Protein AF-A0AAJ5M9W4-F1 (afdb_monomer)

Radius of gyration: 14.36 Å; Cα contacts (8 Å, |Δi|>4): 115; chains: 1; bounding box: 37×26×37 Å

pLDDT: mean 91.07, std 11.89, range [39.16, 97.62]

Foldseek 3Di:
DADDPVVLVVVVVVLFCPLQPDFADQVVSFVVSVVSVQVQLPDPVNCRHNNNKDWPFGQHFDDDPPGRGTPGTDTDIDDPPDDDPPDD

Nearest PDB structures (foldseek):
  7qid-assembly1_D  TM=2.866E-01  e=7.543E+00  Homo sapiens

Solvent-accessible surface area (backbone atoms only — not comparable to full-atom values): 5162 Å² total; per-residue (Å²): 127,60,55,55,75,66,54,28,51,50,53,56,58,51,58,56,54,57,49,69,81,46,76,44,55,54,71,55,51,26,52,53,45,37,50,52,51,52,52,53,38,66,35,68,74,40,26,64,33,63,41,69,44,42,83,77,41,69,52,46,54,44,50,55,89,94,48,44,45,66,73,46,61,48,67,42,73,47,42,89,87,54,80,66,102,79,80,130

Sequence (88 aa):
MPYDRFQRTFALSSLANWVSTRSGPQSVLQADCQQMLTDTVSLSSNQQVIGNWQLVWGPQVWQAPDSVLSGNVMYVAHTAAMPGAGGA

Mean predicted aligned error: 4.49 Å

InterPro domains:
  IPR029058 Alpha/Beta hydrolase fold [G3DSA:3.40.50.1820] (1-84)

Organism: Xanthomonas oryzae pv. oryzae (NCBI:txid64187)

Structure (mmCIF, N/CA/C/O backbone):
data_AF-A0AAJ5M9W4-F1
#
_entry.id   AF-A0AAJ5M9W4-F1
#
loop_
_atom_site.group_PDB
_atom_site.id
_atom_site.type_symbol
_atom_site.label_atom_id
_atom_site.label_alt_id
_atom_site.label_comp_id
_atom_site.label_asym_id
_atom_site.label_entity_id
_atom_site.label_seq_id
_atom_site.pdbx_PDB_ins_code
_atom_site.Cartn_x
_atom_site.Cartn_y
_atom_site.Cartn_z
_atom_site.occupancy
_atom_site.B_iso_or_equiv
_atom_site.auth_seq_id
_atom_site.auth_comp_id
_atom_site.auth_asym_id
_atom_site.auth_atom_id
_atom_site.pdbx_PDB_model_num
ATOM 1 N N . MET A 1 1 ? -10.523 13.243 17.371 1.00 80.56 1 MET A N 1
ATOM 2 C CA . MET A 1 1 ? -11.741 12.443 17.120 1.00 80.56 1 MET A CA 1
ATOM 3 C C . MET A 1 1 ? -11.375 11.348 16.131 1.00 80.56 1 MET A C 1
ATOM 5 O O . MET A 1 1 ? -10.785 11.699 15.114 1.00 80.56 1 MET A O 1
ATOM 9 N N . PRO A 1 2 ? -11.641 10.064 16.425 1.00 89.19 2 PRO A N 1
ATOM 10 C CA . PRO A 1 2 ? -11.409 8.982 15.470 1.00 89.19 2 PRO A CA 1
ATOM 11 C C . PRO A 1 2 ? -12.276 9.163 14.223 1.00 89.19 2 PRO A C 1
ATOM 13 O O . PRO A 1 2 ? -13.410 9.629 14.327 1.00 89.19 2 PRO A O 1
ATOM 16 N N . TYR A 1 3 ? -11.758 8.770 13.065 1.00 93.56 3 TYR A N 1
ATOM 17 C CA . TYR A 1 3 ? -12.499 8.801 11.810 1.00 93.56 3 TYR A CA 1
ATOM 18 C C . TYR A 1 3 ? -13.695 7.855 11.842 1.00 93.56 3 TYR A C 1
ATOM 20 O O . TYR A 1 3 ? -13.645 6.795 12.478 1.00 93.56 3 TYR A O 1
ATOM 28 N N . ASP A 1 4 ? -14.756 8.216 11.126 1.00 92.06 4 ASP A N 1
ATOM 29 C CA . ASP A 1 4 ? -15.855 7.304 10.823 1.00 92.06 4 ASP A CA 1
ATOM 30 C C . ASP A 1 4 ? -15.455 6.267 9.755 1.00 92.06 4 ASP A C 1
ATOM 32 O O . ASP A 1 4 ? -14.347 6.278 9.214 1.00 92.06 4 ASP A O 1
ATOM 36 N N . ARG A 1 5 ? -16.360 5.333 9.443 1.00 89.94 5 ARG A N 1
ATOM 37 C CA . ARG A 1 5 ? -16.076 4.250 8.490 1.00 89.94 5 ARG A CA 1
ATOM 38 C C . ARG A 1 5 ? -15.708 4.750 7.087 1.00 89.94 5 ARG A C 1
ATOM 40 O O . ARG A 1 5 ? -14.841 4.157 6.458 1.00 89.94 5 ARG A O 1
ATOM 47 N N . PHE A 1 6 ? -16.330 5.824 6.605 1.00 93.44 6 PHE A N 1
ATOM 48 C CA . PHE A 1 6 ? -16.101 6.343 5.257 1.00 93.44 6 PHE A CA 1
ATOM 49 C C . PHE A 1 6 ? -14.765 7.071 5.183 1.00 93.44 6 PHE A C 1
ATOM 51 O O . PHE A 1 6 ? -13.994 6.859 4.250 1.00 93.44 6 PHE A O 1
ATOM 58 N N . GLN A 1 7 ? -14.459 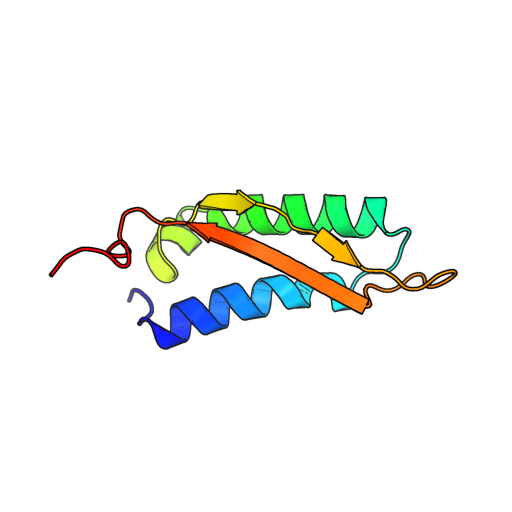7.863 6.207 1.00 95.31 7 GLN A N 1
ATOM 59 C CA . GLN A 1 7 ? -13.176 8.539 6.354 1.00 95.31 7 GLN A CA 1
ATOM 60 C C . GLN A 1 7 ? -12.021 7.537 6.468 1.00 95.31 7 GLN A C 1
ATOM 62 O O . GLN A 1 7 ? -10.983 7.729 5.839 1.00 95.31 7 GLN A O 1
ATOM 67 N N . ARG A 1 8 ? -12.200 6.432 7.208 1.00 93.88 8 ARG A N 1
ATOM 68 C CA . ARG A 1 8 ? -11.203 5.348 7.292 1.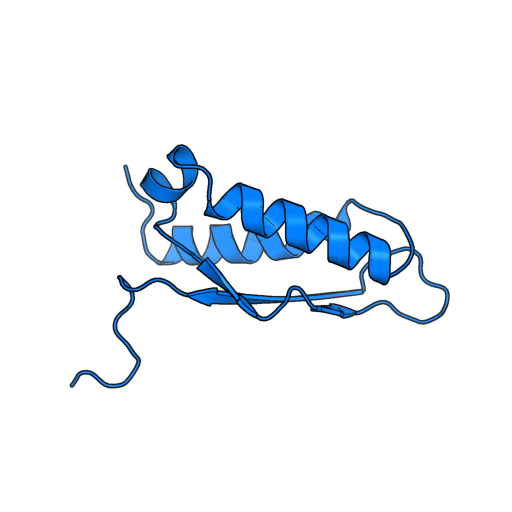00 93.88 8 ARG A CA 1
ATOM 69 C C . ARG A 1 8 ? -10.978 4.674 5.945 1.00 93.88 8 ARG A C 1
ATOM 71 O O . ARG A 1 8 ? -9.829 4.512 5.543 1.00 93.88 8 ARG A O 1
ATOM 78 N N . THR A 1 9 ? -12.050 4.307 5.240 1.00 93.12 9 THR A N 1
ATOM 79 C CA . THR A 1 9 ? -11.942 3.721 3.897 1.00 93.12 9 THR A CA 1
ATOM 80 C C . THR A 1 9 ? -11.230 4.675 2.947 1.00 93.12 9 THR A C 1
ATOM 82 O O . THR A 1 9 ? -10.279 4.269 2.292 1.00 93.12 9 THR A O 1
ATOM 85 N N . PHE A 1 10 ? -11.623 5.950 2.923 1.00 95.25 10 PHE A N 1
ATOM 86 C CA . PHE A 1 10 ? -10.986 6.955 2.077 1.00 95.25 10 PHE A CA 1
ATOM 87 C C . PHE A 1 10 ? -9.502 7.150 2.411 1.00 95.25 10 PHE A C 1
ATOM 89 O O . PHE A 1 10 ? -8.677 7.230 1.500 1.00 95.25 10 PHE A O 1
ATOM 96 N N . ALA A 1 11 ? -9.146 7.190 3.699 1.00 95.31 11 ALA A N 1
ATOM 97 C CA . ALA A 1 11 ? -7.759 7.300 4.135 1.00 95.31 11 ALA A CA 1
ATOM 98 C C . ALA A 1 11 ? -6.923 6.120 3.621 1.00 95.31 11 ALA A C 1
ATOM 100 O O . ALA A 1 11 ? -5.895 6.344 2.990 1.00 95.31 11 ALA A O 1
ATOM 101 N N . LEU A 1 12 ? -7.396 4.882 3.803 1.00 95.12 12 LEU A N 1
ATOM 102 C CA . LEU A 1 12 ? -6.730 3.684 3.281 1.00 95.12 12 LEU A CA 1
ATOM 103 C C . LEU A 1 12 ? -6.620 3.721 1.746 1.00 95.12 12 LEU A C 1
ATOM 105 O O . LEU A 1 12 ? -5.531 3.581 1.199 1.00 95.12 12 LEU A O 1
ATOM 109 N N . SER A 1 13 ? -7.710 4.013 1.033 1.00 95.38 13 SER A N 1
ATOM 110 C CA . SER A 1 13 ? -7.682 4.141 -0.431 1.00 95.38 13 SER A CA 1
ATOM 111 C C . SER A 1 13 ? -6.681 5.195 -0.912 1.00 95.38 13 SER A C 1
ATOM 113 O O . SER A 1 13 ? -6.019 5.001 -1.928 1.00 95.38 13 SER A O 1
ATOM 115 N N . SER A 1 14 ? -6.520 6.291 -0.170 1.00 95.19 14 SER A N 1
ATOM 116 C CA . SER A 1 14 ? -5.560 7.346 -0.502 1.00 95.19 14 SER A CA 1
ATOM 117 C C . SER A 1 14 ? -4.108 6.879 -0.375 1.00 95.19 14 SER A C 1
ATOM 119 O O . SER A 1 14 ? -3.268 7.319 -1.158 1.00 95.19 14 SER A O 1
ATOM 121 N N . LEU A 1 15 ? -3.804 5.952 0.542 1.00 95.00 15 LEU A N 1
ATOM 122 C CA . LEU A 1 15 ? -2.456 5.386 0.669 1.00 95.00 15 LEU A CA 1
ATOM 123 C C . LEU A 1 15 ? -2.047 4.587 -0.573 1.00 95.00 15 LEU A C 1
ATOM 125 O O . LEU A 1 15 ? -0.888 4.658 -0.976 1.00 95.00 15 LEU A O 1
ATOM 129 N N . ALA A 1 16 ? -2.984 3.896 -1.234 1.00 93.81 16 ALA A N 1
ATOM 130 C CA . ALA A 1 16 ? -2.693 3.190 -2.489 1.00 93.81 16 ALA A CA 1
ATOM 131 C C . ALA A 1 16 ? -2.195 4.143 -3.594 1.00 93.81 16 ALA A C 1
ATOM 133 O O . ALA A 1 16 ? -1.350 3.770 -4.404 1.00 93.81 16 ALA A O 1
ATOM 134 N N . ASN A 1 17 ? -2.666 5.395 -3.590 1.00 94.12 17 ASN A N 1
ATOM 135 C CA . ASN A 1 17 ? -2.291 6.402 -4.584 1.00 94.12 17 ASN A CA 1
ATOM 136 C C . ASN A 1 17 ? -0.924 7.045 -4.324 1.00 94.12 17 ASN A C 1
ATOM 138 O O . ASN A 1 17 ? -0.407 7.729 -5.205 1.00 94.12 17 ASN A O 1
ATOM 142 N N . TRP A 1 18 ? -0.311 6.851 -3.152 1.00 94.19 18 TRP A N 1
ATOM 143 C CA . TRP A 1 18 ? 0.950 7.511 -2.793 1.00 94.19 18 TRP A CA 1
ATOM 144 C C . TRP A 1 18 ? 2.068 7.257 -3.814 1.00 94.19 18 TRP A C 1
ATOM 146 O O . TRP A 1 18 ? 2.793 8.179 -4.199 1.00 94.19 18 TRP A O 1
ATOM 156 N N . VAL A 1 19 ? 2.167 6.020 -4.313 1.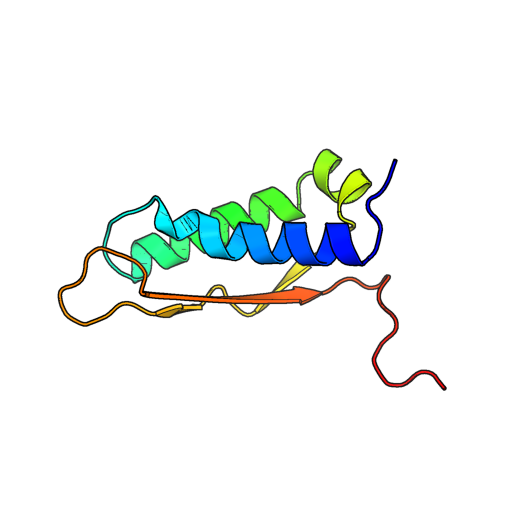00 93.62 19 VAL A N 1
ATOM 157 C CA . VAL A 1 19 ? 3.227 5.622 -5.251 1.00 93.62 19 VAL A CA 1
ATOM 158 C C . VAL A 1 19 ? 3.093 6.288 -6.627 1.00 93.62 19 VAL A C 1
ATOM 160 O O . VAL A 1 19 ? 4.049 6.279 -7.397 1.00 93.62 19 VAL A O 1
ATOM 163 N N . SER A 1 20 ? 1.952 6.918 -6.941 1.00 90.12 20 SER A N 1
ATOM 164 C CA . SER A 1 20 ? 1.762 7.661 -8.201 1.00 90.12 20 SER A CA 1
ATOM 165 C C . SER A 1 20 ? 2.723 8.847 -8.354 1.00 90.12 20 SER A C 1
ATOM 167 O O . SER A 1 20 ? 2.973 9.308 -9.463 1.00 90.12 20 SER A O 1
ATOM 169 N N . THR A 1 21 ? 3.292 9.321 -7.243 1.00 88.81 21 THR A N 1
ATOM 170 C CA . THR A 1 21 ? 4.270 10.421 -7.197 1.00 88.81 21 THR A CA 1
ATOM 171 C C . THR A 1 21 ? 5.725 9.952 -7.302 1.00 88.81 21 THR A C 1
ATOM 173 O O . THR A 1 21 ? 6.651 10.762 -7.224 1.00 88.81 21 THR A O 1
ATOM 176 N N . ARG A 1 22 ? 5.947 8.641 -7.444 1.00 93.62 22 ARG A N 1
ATOM 177 C CA . ARG A 1 22 ? 7.267 8.010 -7.515 1.00 93.62 22 ARG A CA 1
ATOM 178 C C . ARG A 1 22 ? 7.521 7.461 -8.916 1.00 93.62 22 ARG A C 1
ATOM 180 O O . ARG A 1 22 ? 6.595 7.090 -9.633 1.00 93.62 22 ARG A O 1
ATOM 187 N N . SER A 1 23 ? 8.795 7.366 -9.275 1.00 96.44 23 SER A N 1
ATOM 188 C CA . SER A 1 23 ? 9.244 6.754 -10.523 1.00 96.44 23 SER A CA 1
ATOM 189 C C . SER A 1 23 ? 10.403 5.801 -10.265 1.00 96.44 23 SER A C 1
ATOM 191 O O . SER A 1 23 ? 11.301 6.121 -9.488 1.00 96.44 23 SER A O 1
ATOM 193 N N . GLY A 1 24 ? 10.413 4.665 -10.948 1.00 96.25 24 GLY A N 1
ATOM 194 C CA . GLY A 1 24 ? 11.470 3.672 -10.875 1.00 96.25 24 GLY A CA 1
ATOM 195 C C . GLY A 1 24 ? 11.004 2.298 -11.356 1.00 96.25 24 GLY A C 1
ATOM 196 O O . GLY A 1 24 ? 9.858 2.138 -11.790 1.00 96.25 24 GLY A O 1
ATOM 197 N N . PRO A 1 25 ? 11.888 1.292 -11.272 1.00 96.75 25 PRO A N 1
ATOM 198 C CA . PRO A 1 25 ? 11.524 -0.093 -11.533 1.00 96.75 25 PRO A CA 1
ATOM 199 C C . PRO A 1 25 ? 10.412 -0.569 -10.591 1.00 96.75 25 PRO A C 1
ATOM 201 O O . PRO A 1 25 ? 10.367 -0.173 -9.424 1.00 96.75 25 PRO A O 1
ATOM 204 N N . GLN A 1 26 ? 9.561 -1.475 -11.069 1.00 96.69 26 GLN A N 1
ATOM 205 C CA . GLN A 1 26 ? 8.425 -2.034 -10.329 1.00 96.69 26 GLN A CA 1
ATOM 206 C C . GLN A 1 26 ? 8.805 -2.546 -8.934 1.00 96.69 26 GLN A C 1
ATOM 208 O O . GLN A 1 26 ? 8.090 -2.282 -7.970 1.00 96.69 26 GLN A O 1
ATOM 213 N N . SER A 1 27 ? 9.951 -3.217 -8.804 1.00 96.31 27 SER A N 1
ATOM 214 C CA . SER A 1 27 ? 10.452 -3.725 -7.523 1.00 96.31 27 SER A CA 1
ATOM 215 C C . SER A 1 27 ? 10.755 -2.616 -6.511 1.00 96.31 27 SER A C 1
ATOM 217 O O . SER A 1 27 ? 10.460 -2.776 -5.329 1.00 96.31 27 SER A O 1
ATOM 219 N N . VAL A 1 28 ? 11.294 -1.482 -6.968 1.00 96.75 28 VAL A N 1
ATOM 220 C CA . VAL A 1 28 ? 11.596 -0.318 -6.122 1.00 96.75 28 VAL A CA 1
ATOM 221 C C . VAL A 1 28 ? 10.300 0.360 -5.698 1.00 96.75 28 VAL A C 1
ATOM 223 O O . VAL A 1 28 ? 10.086 0.580 -4.512 1.00 96.75 28 VAL A O 1
ATOM 226 N N . LEU A 1 29 ? 9.389 0.604 -6.647 1.00 97.06 29 LEU A N 1
ATOM 227 C CA . LEU A 1 29 ? 8.072 1.178 -6.350 1.00 97.06 29 LEU A CA 1
ATOM 228 C C . LEU A 1 29 ? 7.293 0.320 -5.344 1.00 97.06 29 LEU A C 1
ATOM 230 O O . LEU A 1 29 ? 6.634 0.853 -4.451 1.00 97.06 29 LEU A O 1
ATOM 234 N N . GLN A 1 30 ? 7.384 -1.006 -5.469 1.00 97.19 30 GLN A N 1
ATOM 235 C CA . GLN A 1 30 ? 6.750 -1.935 -4.543 1.00 97.19 30 GLN A CA 1
ATOM 236 C C . GLN A 1 30 ? 7.387 -1.895 -3.153 1.00 97.19 30 GLN A C 1
ATOM 238 O O . GLN A 1 30 ? 6.656 -1.822 -2.168 1.00 97.19 30 GLN A O 1
ATOM 243 N N . ALA A 1 31 ? 8.719 -1.907 -3.062 1.00 96.88 31 ALA A N 1
ATOM 244 C CA . ALA A 1 31 ? 9.429 -1.816 -1.787 1.00 96.88 31 ALA A CA 1
ATOM 245 C C . ALA A 1 31 ? 9.135 -0.490 -1.063 1.00 96.88 31 ALA A C 1
ATOM 247 O O . ALA A 1 31 ? 8.817 -0.491 0.126 1.00 96.88 31 ALA A O 1
ATOM 248 N N . ASP A 1 32 ? 9.144 0.625 -1.791 1.00 96.19 32 ASP A N 1
ATOM 249 C CA . ASP A 1 32 ? 8.840 1.948 -1.246 1.00 96.19 32 ASP A CA 1
ATOM 250 C C . ASP A 1 32 ? 7.390 2.038 -0.755 1.00 96.19 32 ASP A C 1
ATOM 252 O O . ASP A 1 32 ? 7.118 2.554 0.331 1.00 96.19 32 ASP A O 1
ATOM 256 N N . CYS A 1 33 ? 6.440 1.511 -1.536 1.00 96.50 33 CYS A N 1
ATOM 257 C CA . CYS A 1 33 ? 5.032 1.481 -1.152 1.00 96.50 33 CYS A CA 1
ATOM 258 C C . CYS A 1 33 ? 4.804 0.583 0.073 1.00 96.50 33 CYS A C 1
ATOM 260 O O . CYS A 1 33 ? 4.061 0.961 0.978 1.00 96.50 33 CYS A O 1
ATOM 262 N N . GLN A 1 34 ? 5.474 -0.572 0.131 1.00 97.25 34 GLN A N 1
ATOM 263 C CA . GLN A 1 34 ? 5.439 -1.488 1.271 1.00 97.25 34 GLN A CA 1
ATOM 264 C C . GLN A 1 34 ? 5.923 -0.795 2.544 1.00 97.25 34 GLN A C 1
ATOM 266 O O . GLN A 1 34 ? 5.249 -0.875 3.571 1.00 97.25 34 GLN A O 1
ATOM 271 N N . GLN A 1 35 ? 7.060 -0.101 2.472 1.00 96.62 35 GLN A N 1
ATOM 272 C CA . GLN A 1 35 ? 7.616 0.626 3.607 1.00 96.62 35 GLN A CA 1
ATOM 273 C C . GLN A 1 35 ? 6.664 1.738 4.062 1.00 96.62 35 GLN A C 1
ATOM 275 O O . GLN A 1 35 ? 6.290 1.787 5.232 1.00 96.62 35 GLN A O 1
ATOM 280 N N . MET A 1 36 ? 6.189 2.570 3.128 1.00 96.31 36 MET A N 1
ATOM 281 C CA . MET A 1 36 ? 5.260 3.660 3.431 1.00 96.31 36 MET A CA 1
ATOM 282 C C . MET A 1 36 ? 3.962 3.159 4.073 1.00 96.31 36 MET 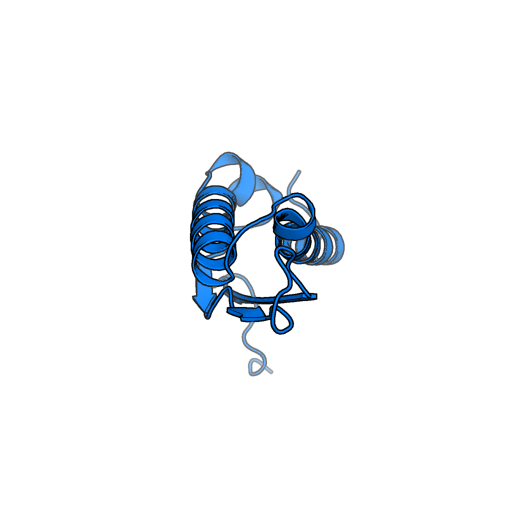A C 1
ATOM 284 O O . MET A 1 36 ? 3.513 3.743 5.062 1.00 96.31 36 MET A O 1
ATOM 288 N N . LEU A 1 37 ? 3.364 2.078 3.555 1.00 97.00 37 LEU A N 1
ATOM 289 C CA . LEU A 1 37 ? 2.146 1.499 4.125 1.00 97.00 37 LEU A CA 1
ATOM 290 C C . LEU A 1 37 ? 2.393 0.997 5.547 1.00 97.00 37 LEU A C 1
ATOM 292 O O . LEU A 1 37 ? 1.631 1.356 6.445 1.00 97.00 37 LEU A O 1
ATOM 296 N N . THR A 1 38 ? 3.454 0.210 5.759 1.00 95.88 38 THR A N 1
ATOM 297 C CA . THR A 1 38 ? 3.813 -0.328 7.079 1.00 95.88 38 THR A CA 1
ATOM 298 C C . THR A 1 38 ? 4.050 0.789 8.094 1.00 95.88 38 THR A C 1
ATOM 300 O O . THR A 1 38 ? 3.479 0.756 9.187 1.00 95.88 38 THR A O 1
ATOM 303 N N . ASP A 1 39 ? 4.835 1.805 7.738 1.00 95.81 39 ASP A N 1
ATOM 304 C CA . ASP A 1 39 ? 5.124 2.933 8.625 1.00 95.81 39 ASP A CA 1
ATOM 305 C C . ASP A 1 39 ? 3.847 3.711 8.944 1.00 95.81 39 ASP A C 1
ATOM 307 O O . ASP A 1 39 ? 3.541 3.990 10.102 1.00 95.81 39 ASP A O 1
ATOM 311 N N . THR A 1 40 ? 3.028 3.989 7.930 1.00 95.88 40 THR A N 1
ATOM 312 C CA . THR A 1 40 ? 1.805 4.773 8.113 1.00 95.88 40 THR A CA 1
ATOM 313 C C . THR A 1 40 ? 0.805 4.076 9.033 1.00 95.88 40 THR A C 1
ATOM 315 O O . THR A 1 40 ? 0.229 4.739 9.898 1.00 95.88 40 THR A O 1
ATOM 318 N N . VAL A 1 41 ? 0.587 2.764 8.887 1.00 94.62 41 VAL A N 1
ATOM 319 C CA . VAL A 1 41 ? -0.394 2.035 9.717 1.00 94.62 41 VAL A CA 1
ATOM 320 C C . VAL A 1 41 ? 0.138 1.676 11.110 1.00 94.62 41 VAL A C 1
ATOM 322 O O . VAL A 1 41 ? -0.654 1.444 12.026 1.00 94.62 41 VAL A O 1
ATOM 325 N N . SER A 1 42 ? 1.462 1.651 11.298 1.00 94.12 42 SER A N 1
ATOM 326 C CA . SER A 1 42 ? 2.094 1.367 12.596 1.00 94.12 42 SER A CA 1
ATOM 327 C C . SER A 1 42 ? 2.274 2.605 13.481 1.00 94.12 42 SER A C 1
ATOM 329 O O . SER A 1 42 ? 2.394 2.469 14.700 1.00 94.12 42 SER A O 1
ATOM 331 N N . LEU A 1 43 ? 2.243 3.815 12.910 1.00 95.62 43 LEU A N 1
ATOM 332 C CA . LEU A 1 43 ? 2.312 5.063 13.672 1.00 95.62 43 LEU A CA 1
ATOM 333 C C . LEU A 1 43 ? 1.132 5.198 14.645 1.00 95.62 43 LEU A C 1
ATOM 335 O O . LEU A 1 43 ? -0.032 5.231 14.244 1.00 95.62 43 LEU A O 1
ATOM 339 N N . SER A 1 44 ? 1.438 5.360 15.934 1.00 94.31 44 SER A N 1
ATOM 340 C CA . SER A 1 44 ? 0.438 5.446 17.009 1.00 94.31 44 SER A CA 1
ATOM 341 C C . SER A 1 44 ? -0.563 6.590 16.814 1.00 94.31 44 SER A C 1
ATOM 343 O O . SER A 1 44 ? -1.756 6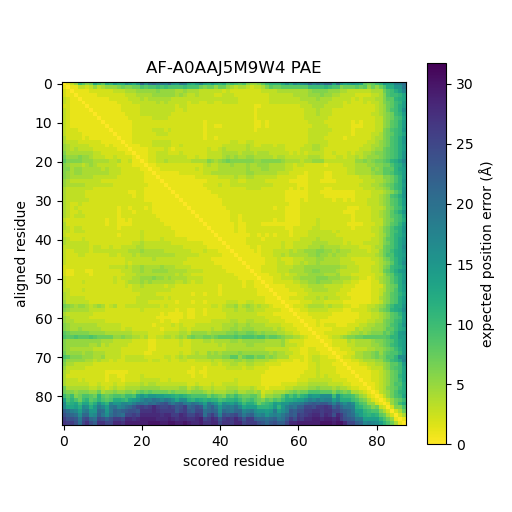.416 17.059 1.00 94.31 44 SER A O 1
ATOM 345 N N . SER A 1 45 ? -0.106 7.741 16.313 1.00 94.88 45 SER A N 1
ATOM 346 C CA . SER A 1 45 ? -0.964 8.881 15.971 1.00 94.88 45 SER A CA 1
ATOM 347 C C . SER A 1 45 ? -1.989 8.527 14.891 1.00 94.88 45 SER A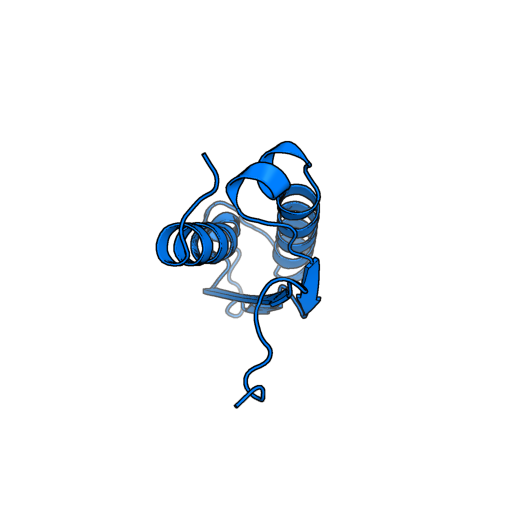 C 1
ATOM 349 O O . SER A 1 45 ? -3.159 8.887 15.009 1.00 94.88 45 SER A O 1
ATOM 351 N N . ASN A 1 46 ? -1.586 7.763 13.875 1.00 94.44 46 ASN A N 1
ATOM 352 C CA . ASN A 1 46 ? -2.496 7.290 12.838 1.00 94.44 46 ASN A CA 1
ATOM 353 C C . ASN A 1 46 ? -3.443 6.230 13.398 1.00 94.44 46 ASN A C 1
ATOM 355 O O . ASN A 1 46 ? -4.644 6.312 13.158 1.00 94.44 46 ASN A O 1
ATOM 359 N N . GLN A 1 47 ? -2.966 5.298 14.222 1.00 93.75 47 GLN A N 1
ATOM 360 C CA . GLN A 1 47 ? -3.827 4.281 14.836 1.00 93.75 47 GLN A CA 1
ATOM 361 C C . GLN A 1 47 ? -4.965 4.885 15.672 1.00 93.75 47 GLN A C 1
ATOM 363 O O . GLN A 1 47 ? -6.086 4.376 15.647 1.00 93.75 47 GLN A O 1
ATOM 368 N N . GLN A 1 48 ? -4.711 6.004 16.355 1.00 92.94 48 GLN A N 1
ATOM 369 C CA . GLN A 1 48 ? -5.726 6.746 17.112 1.00 92.94 48 GLN A CA 1
ATOM 370 C C . GLN A 1 48 ? -6.794 7.410 16.224 1.00 92.94 48 GLN A C 1
ATOM 372 O O . GLN A 1 48 ? -7.906 7.671 16.689 1.00 92.94 48 GLN A O 1
ATOM 377 N N . VAL A 1 49 ? -6.470 7.695 14.960 1.00 93.62 49 VAL A N 1
ATOM 378 C CA . VAL A 1 49 ? -7.344 8.417 14.024 1.00 93.62 49 VAL A CA 1
ATOM 379 C C . VAL A 1 49 ? -8.018 7.463 13.038 1.00 93.62 49 VAL A C 1
ATOM 381 O O . VAL A 1 49 ? -9.246 7.437 12.963 1.00 93.62 49 VAL A O 1
ATOM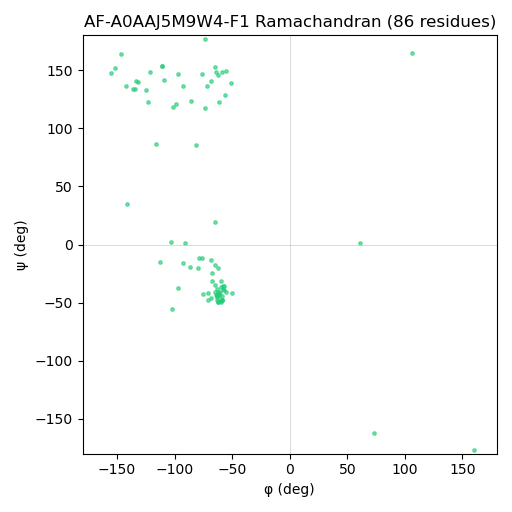 384 N N . ILE A 1 50 ? -7.240 6.661 12.307 1.00 93.25 50 ILE A N 1
ATOM 385 C CA . ILE A 1 50 ? -7.721 5.758 11.252 1.00 93.25 50 ILE A CA 1
ATOM 386 C C . ILE A 1 50 ? -8.023 4.339 11.757 1.00 93.25 50 ILE A C 1
ATOM 388 O O . ILE A 1 50 ? -8.742 3.604 11.082 1.00 93.25 50 ILE A O 1
ATOM 392 N N . GLY A 1 51 ? -7.538 3.959 12.943 1.00 92.62 51 GLY A N 1
ATOM 393 C CA . GLY A 1 51 ? -7.705 2.630 13.541 1.00 92.62 51 GLY A CA 1
ATOM 394 C C . GLY A 1 51 ? -6.433 1.776 13.514 1.00 92.62 51 GLY A C 1
ATOM 395 O O . GLY A 1 51 ? -5.478 2.072 12.801 1.00 92.62 51 GLY A O 1
ATOM 396 N N . ASN A 1 52 ? -6.421 0.698 14.304 1.00 94.06 52 ASN A N 1
ATOM 397 C CA . ASN A 1 52 ? -5.283 -0.219 14.405 1.00 94.06 52 ASN A CA 1
ATOM 398 C C . ASN A 1 52 ? -5.284 -1.225 13.243 1.00 94.06 52 ASN A C 1
ATOM 400 O O . ASN A 1 52 ? -5.862 -2.311 13.355 1.00 94.06 52 ASN A O 1
ATOM 404 N N . TRP A 1 53 ? -4.701 -0.826 12.115 1.00 94.75 53 TRP A N 1
ATOM 405 C CA . TRP A 1 53 ? -4.618 -1.632 10.900 1.00 94.75 53 TRP A CA 1
ATOM 406 C C . TRP A 1 53 ? -3.281 -2.352 10.783 1.00 94.75 53 TRP A C 1
ATOM 408 O O . TRP A 1 53 ? -2.234 -1.828 11.150 1.00 94.75 53 TRP A O 1
ATOM 418 N N . GLN A 1 54 ? -3.324 -3.542 10.198 1.00 93.81 54 GLN A N 1
ATOM 419 C CA . GLN A 1 54 ? -2.158 -4.335 9.843 1.00 93.81 54 GLN A CA 1
ATOM 420 C C . GLN A 1 54 ? -2.216 -4.666 8.359 1.0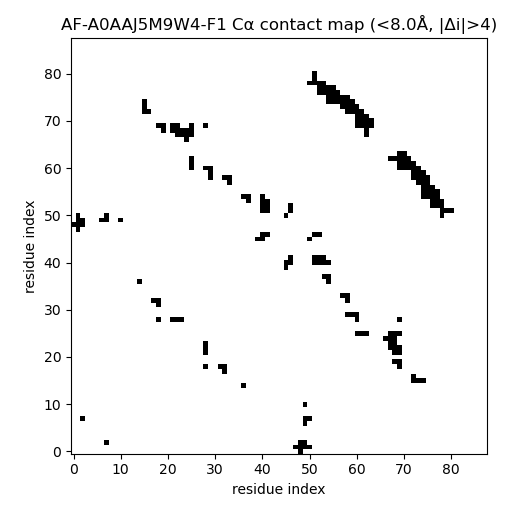0 93.81 54 GLN A C 1
ATOM 422 O O . GLN A 1 54 ? -3.252 -5.103 7.858 1.00 93.81 54 GLN A O 1
ATOM 427 N N . LEU A 1 55 ? -1.106 -4.468 7.657 1.00 95.44 55 LEU A N 1
ATOM 428 C CA . LEU A 1 55 ? -0.957 -4.908 6.277 1.00 95.44 55 LEU A CA 1
ATOM 429 C C . LEU A 1 55 ? -0.778 -6.432 6.265 1.00 95.44 55 LEU A C 1
ATOM 431 O O . LEU A 1 55 ? 0.176 -6.945 6.842 1.00 95.44 55 LEU A O 1
ATOM 435 N N . VAL A 1 56 ? -1.711 -7.149 5.639 1.00 95.44 56 VAL A N 1
ATOM 436 C CA . VAL A 1 56 ? -1.741 -8.626 5.632 1.00 95.44 56 VAL A CA 1
ATOM 437 C C . VAL A 1 56 ? -1.478 -9.227 4.254 1.00 95.44 56 VAL A C 1
ATOM 439 O O . VAL A 1 56 ? -1.186 -10.414 4.150 1.00 95.44 56 VAL A O 1
ATOM 442 N N . TRP A 1 57 ? -1.562 -8.422 3.193 1.00 96.31 57 TRP A N 1
ATOM 443 C CA . TRP A 1 57 ? -1.166 -8.817 1.844 1.00 96.31 57 TRP A CA 1
ATOM 444 C C . TRP A 1 57 ? -0.792 -7.597 0.997 1.00 96.31 57 TRP A C 1
ATOM 446 O O . TRP A 1 57 ? -1.406 -6.534 1.120 1.00 96.31 57 TRP A O 1
ATOM 456 N N . GLY A 1 58 ? 0.162 -7.783 0.083 1.00 95.25 58 GLY A N 1
ATOM 457 C CA . GLY A 1 58 ? 0.678 -6.716 -0.775 1.00 95.25 58 GLY A CA 1
ATOM 458 C C . GLY A 1 58 ? 1.579 -5.724 -0.017 1.00 95.25 58 GLY A C 1
ATOM 459 O O . GLY A 1 58 ? 2.035 -6.067 1.072 1.00 95.25 58 GLY A O 1
ATOM 460 N N . PRO A 1 59 ? 1.816 -4.516 -0.575 1.00 96.31 59 PRO A N 1
ATOM 461 C CA . PRO A 1 59 ? 1.256 -4.033 -1.832 1.00 96.31 59 PRO A CA 1
ATOM 462 C C . PRO A 1 59 ? 1.816 -4.799 -3.031 1.00 96.31 59 PRO A C 1
ATOM 464 O O . PRO A 1 59 ? 2.996 -5.128 -3.087 1.00 96.31 59 PRO A O 1
ATOM 467 N N . GLN A 1 60 ? 0.955 -5.076 -4.002 1.00 97.62 60 GLN A N 1
ATOM 468 C CA . GLN A 1 60 ? 1.357 -5.516 -5.331 1.00 97.62 60 GLN A CA 1
ATOM 469 C C . GLN A 1 60 ? 1.267 -4.328 -6.271 1.00 97.62 60 GLN A C 1
ATOM 471 O O . GLN A 1 60 ? 0.185 -3.764 -6.453 1.00 97.62 60 GLN A O 1
ATOM 476 N N . VAL A 1 61 ? 2.404 -3.951 -6.850 1.00 96.81 61 VAL A N 1
ATOM 477 C CA . VAL A 1 61 ? 2.478 -2.883 -7.847 1.00 96.81 61 VAL A CA 1
ATOM 478 C C . VAL A 1 61 ? 2.514 -3.517 -9.224 1.00 96.81 61 VAL A C 1
ATOM 480 O O . VAL A 1 61 ? 3.426 -4.279 -9.540 1.00 96.81 61 VAL A O 1
ATOM 483 N N . TRP A 1 62 ? 1.544 -3.173 -10.060 1.00 96.75 62 TRP A N 1
ATOM 484 C CA . TRP A 1 62 ? 1.608 -3.454 -11.483 1.00 96.75 62 TRP A CA 1
ATOM 485 C C . TRP A 1 62 ? 2.215 -2.261 -12.220 1.00 96.75 62 TRP A C 1
ATOM 487 O O . TRP A 1 62 ? 1.862 -1.103 -11.975 1.00 96.75 62 TRP A O 1
ATOM 497 N N . GLN A 1 63 ? 3.111 -2.559 -13.152 1.00 97.31 63 GLN A N 1
ATOM 498 C CA . GLN A 1 63 ? 3.784 -1.600 -14.015 1.00 97.31 63 GLN A CA 1
ATOM 499 C C . GLN A 1 63 ? 3.789 -2.169 -15.436 1.00 97.31 63 GLN A C 1
ATOM 501 O O . GLN A 1 63 ? 4.078 -3.351 -15.630 1.00 97.31 63 GLN A O 1
ATOM 506 N N . ALA A 1 64 ? 3.444 -1.337 -16.419 1.00 96.12 64 ALA A N 1
ATOM 507 C CA . ALA A 1 64 ? 3.525 -1.718 -17.825 1.00 96.12 64 ALA A CA 1
ATOM 508 C C . ALA A 1 64 ? 4.991 -1.965 -18.240 1.00 96.12 64 ALA A C 1
ATOM 510 O O . ALA A 1 64 ? 5.883 -1.331 -17.668 1.00 96.12 64 ALA A O 1
ATOM 511 N N . PRO A 1 65 ? 5.257 -2.822 -19.244 1.00 94.94 65 PRO A N 1
ATOM 512 C CA . PRO A 1 65 ? 6.598 -2.969 -19.808 1.00 94.94 65 PRO A CA 1
ATOM 513 C C . PRO A 1 65 ? 7.196 -1.608 -20.189 1.00 94.94 65 PRO A C 1
ATOM 515 O O . PRO A 1 65 ? 6.481 -0.741 -20.688 1.00 94.94 65 PRO A O 1
ATOM 518 N N . ASP A 1 66 ? 8.484 -1.419 -19.901 1.00 93.50 66 ASP A N 1
ATOM 519 C CA . ASP A 1 66 ? 9.264 -0.197 -20.167 1.00 93.50 66 ASP A CA 1
ATOM 520 C C . ASP A 1 66 ? 8.772 1.094 -19.477 1.00 93.50 66 ASP A C 1
ATOM 522 O O . ASP A 1 66 ? 9.377 2.157 -19.629 1.00 93.50 66 ASP A O 1
ATOM 526 N N . SER A 1 67 ? 7.709 1.026 -18.668 1.00 94.50 67 SER A N 1
ATOM 527 C CA . SER A 1 67 ? 7.268 2.146 -17.838 1.00 94.50 67 SER A CA 1
ATOM 528 C C . SER A 1 67 ? 8.173 2.303 -16.620 1.00 94.50 67 SER A C 1
ATOM 530 O O . SER A 1 67 ? 8.620 1.329 -16.021 1.00 94.50 67 SER A O 1
ATOM 532 N N . VAL A 1 68 ? 8.365 3.550 -16.193 1.00 95.69 68 VAL A N 1
ATOM 533 C CA . VAL A 1 68 ? 8.977 3.890 -14.899 1.00 95.69 68 VAL A CA 1
ATOM 534 C C . VAL A 1 68 ? 7.938 4.319 -13.862 1.00 95.69 68 VAL A C 1
ATOM 536 O O . VAL A 1 68 ? 8.295 4.682 -12.749 1.00 95.69 68 VAL A O 1
ATOM 539 N N . LEU A 1 69 ? 6.650 4.300 -14.205 1.00 95.38 69 LEU A N 1
ATOM 540 C CA . LEU A 1 69 ? 5.544 4.686 -13.327 1.00 95.38 69 LEU A CA 1
ATOM 541 C C . LEU A 1 69 ? 4.710 3.467 -12.938 1.00 95.38 69 LEU A C 1
ATOM 543 O O . LEU A 1 69 ? 4.641 2.487 -13.686 1.00 95.38 69 LEU A O 1
ATOM 547 N N . SER A 1 70 ? 4.059 3.537 -11.778 1.00 94.75 70 SER A N 1
ATOM 548 C CA . SER A 1 70 ? 3.061 2.544 -11.375 1.00 94.75 70 SER A CA 1
ATOM 549 C C . SER A 1 70 ? 1.791 2.703 -12.215 1.00 94.75 70 SER A C 1
ATOM 551 O O . SER A 1 70 ? 1.336 3.817 -12.467 1.00 94.75 70 SER A O 1
ATOM 553 N N . GLY A 1 71 ? 1.227 1.586 -12.673 1.00 92.62 71 GLY A N 1
ATOM 554 C CA . GLY A 1 71 ? -0.070 1.576 -13.352 1.00 92.62 71 GLY A CA 1
ATOM 555 C C . GLY A 1 71 ? -1.218 1.228 -12.407 1.00 92.62 71 GLY A C 1
ATOM 556 O O . GLY A 1 71 ? -2.300 1.793 -12.519 1.00 92.62 71 GLY A O 1
ATOM 557 N N . ASN A 1 72 ? -0.984 0.313 -11.461 1.00 94.38 72 ASN A N 1
ATOM 558 C CA . ASN A 1 72 ? -1.954 -0.026 -10.423 1.00 94.38 72 ASN A CA 1
ATOM 559 C C . ASN A 1 72 ? -1.252 -0.505 -9.146 1.00 94.38 72 ASN A C 1
ATOM 561 O O . ASN A 1 72 ? -0.170 -1.089 -9.221 1.00 94.38 72 ASN A O 1
ATOM 565 N N . VAL A 1 73 ? -1.893 -0.309 -7.994 1.00 96.44 73 VAL A N 1
ATOM 566 C CA . VAL A 1 73 ? -1.466 -0.853 -6.701 1.00 96.44 73 VAL A CA 1
ATOM 567 C C . VAL A 1 73 ? -2.652 -1.449 -5.969 1.00 96.44 73 VAL A C 1
ATOM 569 O O . VAL A 1 73 ? -3.697 -0.817 -5.843 1.00 96.44 73 VAL A O 1
ATOM 572 N 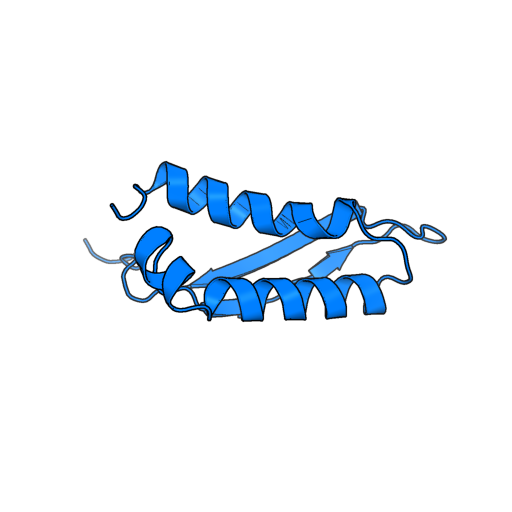N . MET A 1 74 ? -2.464 -2.646 -5.419 1.00 97.50 74 MET A N 1
ATOM 573 C CA . MET A 1 74 ? -3.446 -3.275 -4.542 1.00 97.50 74 MET A CA 1
ATOM 574 C C . MET A 1 74 ? -2.784 -3.796 -3.272 1.00 97.50 74 MET A C 1
ATOM 576 O O . MET A 1 74 ? -1.696 -4.366 -3.319 1.00 97.50 74 MET A O 1
ATOM 580 N N . TYR A 1 75 ? -3.458 -3.634 -2.138 1.00 97.56 75 TYR A N 1
ATOM 581 C CA . TYR A 1 75 ? -3.043 -4.191 -0.856 1.00 97.56 75 TYR A CA 1
ATOM 582 C C . TYR A 1 75 ? -4.267 -4.574 -0.018 1.00 97.56 75 TYR A C 1
ATOM 584 O O . TYR A 1 75 ? -5.383 -4.134 -0.299 1.00 97.56 75 TYR A O 1
ATOM 592 N N . VAL A 1 76 ? -4.058 -5.386 1.018 1.00 96.12 76 VAL A N 1
ATOM 593 C CA . VAL A 1 76 ? -5.099 -5.742 1.989 1.00 96.12 76 VAL A CA 1
ATOM 594 C C . VAL A 1 76 ? -4.627 -5.362 3.382 1.00 96.12 76 VAL A C 1
ATOM 596 O O . VAL A 1 76 ? -3.594 -5.843 3.849 1.00 96.12 76 VAL A O 1
ATOM 599 N N . ALA A 1 77 ? -5.411 -4.524 4.056 1.00 94.44 77 ALA A N 1
ATOM 600 C CA . ALA A 1 77 ? -5.242 -4.233 5.471 1.00 94.44 77 ALA A CA 1
ATOM 601 C C . ALA A 1 77 ? -6.379 -4.850 6.287 1.00 94.44 77 ALA A C 1
ATOM 603 O O . ALA A 1 77 ? -7.539 -4.837 5.879 1.00 94.44 77 ALA A O 1
ATOM 604 N N . HIS A 1 78 ? -6.032 -5.369 7.456 1.00 92.56 78 HIS A N 1
ATOM 605 C CA . HIS A 1 78 ? -6.945 -6.006 8.391 1.00 92.56 78 HIS A CA 1
ATOM 606 C C . HIS A 1 78 ? -6.904 -5.293 9.743 1.00 92.56 78 HIS A C 1
ATOM 608 O O . HIS A 1 78 ? -5.870 -4.775 10.160 1.00 92.56 78 HIS A O 1
ATOM 614 N N . THR A 1 79 ? -8.031 -5.284 10.448 1.00 90.25 79 THR A N 1
ATOM 615 C CA . THR A 1 79 ? -8.114 -4.836 11.837 1.00 90.25 79 THR A CA 1
ATOM 616 C C . THR A 1 79 ? -9.083 -5.731 12.594 1.00 90.25 79 THR A C 1
ATOM 618 O O . THR A 1 79 ? -10.167 -6.028 12.098 1.00 90.25 79 THR A O 1
ATOM 621 N N . ALA A 1 80 ? -8.723 -6.130 13.815 1.00 84.69 80 ALA A N 1
ATOM 622 C CA . ALA A 1 80 ? -9.580 -6.960 14.665 1.00 84.69 80 ALA A CA 1
ATOM 623 C C . ALA A 1 80 ? -10.880 -6.249 15.092 1.00 84.69 80 ALA A C 1
ATOM 625 O O . ALA A 1 80 ? -11.831 -6.894 15.518 1.00 84.69 80 ALA A O 1
ATOM 626 N N . ALA A 1 81 ? -10.925 -4.917 14.983 1.00 77.88 81 ALA A N 1
ATOM 627 C CA . ALA A 1 81 ? -12.110 -4.124 15.295 1.00 77.88 81 ALA A CA 1
ATOM 628 C C . ALA A 1 81 ? -13.192 -4.190 14.202 1.00 77.88 81 ALA A C 1
ATOM 630 O O . ALA A 1 81 ? -14.305 -3.712 14.422 1.00 77.88 81 ALA A O 1
ATOM 631 N N . MET A 1 82 ? -12.875 -4.727 13.018 1.00 69.00 82 MET A N 1
ATOM 632 C CA . MET A 1 82 ? -13.864 -4.928 11.967 1.00 69.00 82 MET A CA 1
ATOM 633 C C . MET A 1 82 ? -14.560 -6.273 12.203 1.00 69.00 82 MET A C 1
ATOM 635 O O . MET A 1 82 ? -13.873 -7.293 12.264 1.00 69.00 82 MET A O 1
ATOM 639 N N . PRO A 1 83 ? -15.900 -6.309 12.324 1.00 59.22 83 PRO A N 1
ATOM 640 C CA . PRO A 1 83 ? -16.623 -7.569 12.383 1.00 59.22 83 PRO A CA 1
ATOM 641 C C . PRO A 1 83 ? -16.276 -8.396 11.146 1.00 59.22 83 PRO A C 1
ATOM 643 O O . PRO A 1 83 ? -16.364 -7.895 10.022 1.00 59.22 83 PRO A O 1
ATOM 646 N N . GLY A 1 84 ? -15.877 -9.655 11.340 1.00 58.31 84 GLY A N 1
ATOM 647 C CA . GLY A 1 84 ? -15.792 -10.590 10.224 1.00 58.31 84 GLY A CA 1
ATOM 648 C C . GLY A 1 84 ? -17.147 -10.652 9.516 1.00 58.31 84 GLY A C 1
ATOM 649 O O . GLY A 1 84 ? -18.188 -10.495 10.153 1.00 58.31 84 GLY A O 1
ATOM 650 N N . ALA A 1 85 ? -17.154 -10.906 8.208 1.00 56.56 85 ALA A N 1
ATOM 651 C CA . ALA A 1 85 ? -18.374 -11.008 7.399 1.00 56.56 85 ALA A CA 1
ATOM 652 C C . ALA A 1 85 ? -19.303 -12.195 7.779 1.00 56.56 85 ALA A C 1
ATOM 654 O O . ALA A 1 85 ? -20.126 -12.609 6.971 1.00 56.56 85 ALA A O 1
ATOM 655 N N . GLY A 1 86 ? -19.175 -12.761 8.984 1.00 47.22 86 GLY A N 1
ATOM 656 C CA . GLY A 1 86 ? -19.849 -13.977 9.442 1.00 47.22 86 GLY A CA 1
ATOM 657 C C . GLY A 1 86 ? -20.312 -13.940 10.901 1.00 47.22 86 GLY A C 1
ATOM 658 O O . GLY A 1 86 ? -20.254 -14.964 11.568 1.00 47.22 86 GLY A O 1
ATOM 659 N N . GLY A 1 87 ? -20.737 -12.782 11.411 1.00 42.78 87 GLY A N 1
ATOM 660 C CA . GLY A 1 87 ? -21.416 -12.680 12.708 1.00 42.78 87 GLY A CA 1
ATOM 661 C C . GLY A 1 87 ? -22.847 -12.178 12.540 1.00 42.78 87 GLY A C 1
ATOM 662 O O . GLY A 1 87 ? -23.069 -10.971 12.618 1.00 42.78 87 GLY A O 1
ATOM 663 N N . ALA A 1 88 ? -23.777 -13.099 12.285 1.00 39.16 88 ALA A N 1
ATOM 664 C CA . ALA A 1 88 ? -25.219 -12.919 12.450 1.00 39.16 88 ALA A CA 1
ATOM 665 C C . ALA A 1 88 ? -25.706 -13.901 13.519 1.00 39.16 88 ALA A C 1
ATOM 667 O O . ALA A 1 88 ? -25.182 -15.040 13.524 1.00 39.16 88 ALA A O 1
#

Secondary structure (DSSP, 8-state):
----HHHHHHHHHHHHTGGGG--S-HHHHHHHHHHHHHHHHH-HHHHHHH---EEEEEEEEE--TT-SS-SEEEEEEE-TTSPPTT--